Protein AF-A0AAV8YK54-F1 (afdb_monomer)

Sequence (76 aa):
MSHKIKLPGKLDFIDHVVGNQPDGQMESVAKWYENILQFHRFWSVDDSQVHTEYSALRSIVMSNWDENIKLMKFYV

Nearest PDB structures (foldseek):
  8im2-assembly1_A  TM=8.371E-01  e=2.196E-06  Homo sapiens
  1t47-assembly1_B  TM=8.863E-01  e=5.218E-03  Streptomyces avermitilis
  5gpn-assembly1_W  TM=6.311E-01  e=7.000E-01  Sus scrofa
  7z0s-assembly1_E  TM=6.942E-01  e=1.533E+00  Escherichia coli K-12
  7b93-assembly1_C  TM=5.484E-01  e=1.260E+00  Mus musculus

Radius of gyration: 15.43 Å; Cα contacts (8 Å, |Δi|>4): 117; chains: 1; bounding box: 38×28×44 Å

Mean predicted aligned error: 6.79 Å

Secondary structure (DSSP, 8-state):
------BTTTB----EEEEE--TT-HHHHHHHHHHHH--EEEEEE-TTTSB-SS-B-EEEEEE-TTS--EEEEEE-

InterPro domains:
  IPR004360 Glyoxalase/fosfomycin resistance/dioxygenase domain [PF00903] (14-74)
  IPR005956 4-hydroxyphenylpyruvate dioxygenase [PTHR11959] (5-71)
  IPR029068 Glyoxalase/Bleomycin resistance protein/Dihydroxybiphenyl dioxygenase [G3DSA: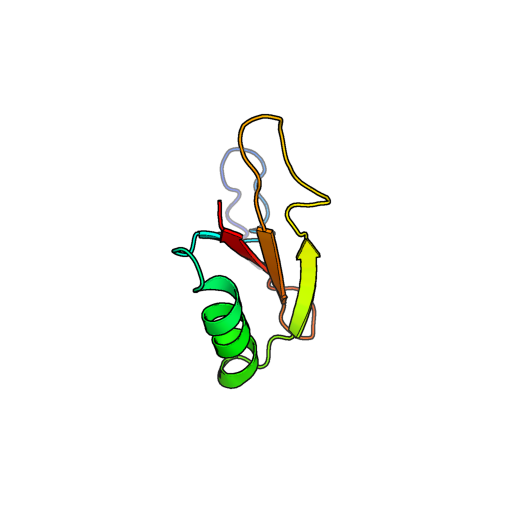3.10.180.10] (9-73)
  IPR029068 Glyoxalase/Bleomycin resistance protein/Dihydroxybiphenyl dioxygenase [SSF54593] (12-71)

Foldseek 3Di:
DDPQDQDPPRDRDDQAEEDEDEPPCQVVVLVCCCPPVVWDFPDWDFQVRADDPVDGKIKTWTADPVRRYIYMYIDD

Structure (mmCIF, N/CA/C/O backbone):
data_AF-A0AAV8YK54-F1
#
_entry.id   AF-A0AAV8YK54-F1
#
loop_
_atom_site.group_PDB
_atom_site.id
_atom_site.type_symbol
_atom_site.label_atom_id
_atom_site.label_alt_id
_atom_site.label_comp_id
_atom_site.label_asym_id
_atom_site.label_entity_id
_atom_site.label_seq_id
_atom_site.pdbx_PDB_ins_code
_atom_site.Cartn_x
_atom_site.Cartn_y
_atom_site.Cartn_z
_atom_site.occupancy
_atom_site.B_iso_or_equiv
_atom_site.auth_seq_id
_atom_site.auth_comp_id
_atom_site.auth_asym_id
_atom_site.auth_atom_id
_atom_site.pdbx_PDB_model_num
ATOM 1 N N . MET A 1 1 ? 24.278 7.644 -22.109 1.00 38.41 1 MET A N 1
ATOM 2 C CA . MET A 1 1 ? 24.543 8.818 -21.245 1.00 38.41 1 MET A CA 1
ATOM 3 C C . MET A 1 1 ? 23.214 9.316 -20.665 1.00 38.41 1 MET A C 1
ATOM 5 O O . MET A 1 1 ? 22.616 10.227 -21.222 1.00 38.41 1 MET A O 1
ATOM 9 N N . SER A 1 2 ? 22.684 8.686 -19.609 1.00 50.47 2 SER A N 1
ATOM 10 C CA . SER A 1 2 ? 21.438 9.144 -18.969 1.00 50.47 2 SER A CA 1
ATOM 11 C C . SER A 1 2 ? 21.740 10.333 -18.056 1.00 50.47 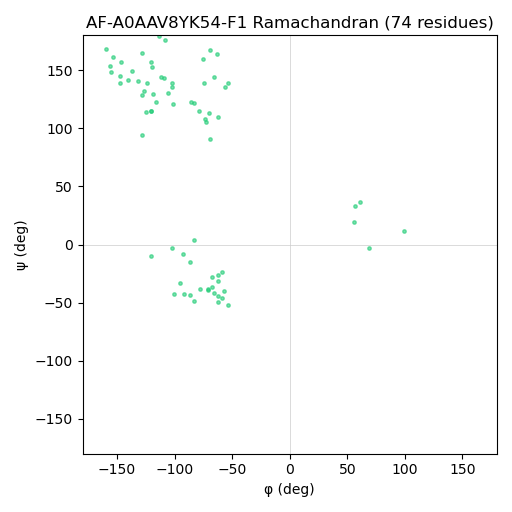2 SER A C 1
ATOM 13 O O . SER A 1 2 ? 22.460 10.179 -17.068 1.00 50.47 2 SER A O 1
ATOM 15 N N . HIS A 1 3 ? 21.205 11.509 -18.373 1.00 55.75 3 HIS A N 1
ATOM 16 C CA . HIS A 1 3 ? 21.265 12.671 -17.490 1.00 55.75 3 HIS A CA 1
ATOM 17 C C . HIS A 1 3 ? 20.372 12.414 -16.269 1.00 55.75 3 HIS A C 1
ATOM 19 O O . HIS A 1 3 ? 19.175 12.688 -16.298 1.00 55.75 3 HIS A O 1
ATOM 25 N N . LYS A 1 4 ? 20.937 11.844 -15.197 1.00 64.62 4 LYS A N 1
ATOM 26 C CA . LYS A 1 4 ? 20.249 11.767 -13.905 1.00 64.62 4 LYS A CA 1
ATOM 27 C C . LYS A 1 4 ? 20.236 13.167 -13.299 1.00 64.62 4 LYS A C 1
ATOM 29 O O . LYS A 1 4 ? 21.268 13.657 -12.842 1.00 64.62 4 LYS A O 1
ATOM 34 N N . ILE A 1 5 ? 19.077 13.816 -13.331 1.00 69.81 5 ILE A N 1
ATOM 35 C CA . ILE A 1 5 ? 18.833 15.058 -12.597 1.00 69.81 5 ILE A CA 1
ATOM 36 C C . ILE A 1 5 ? 18.989 14.723 -11.111 1.00 69.81 5 ILE A C 1
ATOM 38 O O . ILE A 1 5 ? 18.184 13.980 -10.556 1.00 69.81 5 ILE A O 1
ATOM 42 N N . LYS A 1 6 ? 20.055 15.221 -10.476 1.00 64.69 6 LYS A N 1
ATOM 43 C CA . LYS A 1 6 ? 20.233 15.086 -9.028 1.00 64.69 6 LYS A CA 1
ATOM 44 C C . LYS A 1 6 ? 19.270 16.038 -8.339 1.00 64.69 6 LYS A C 1
ATOM 46 O O . LYS A 1 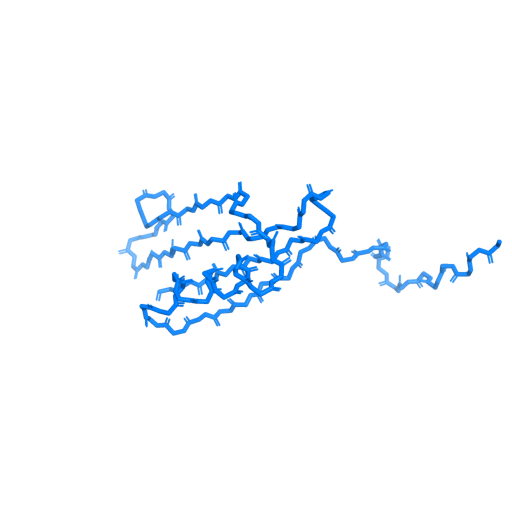6 ? 19.468 17.252 -8.374 1.00 64.69 6 LYS A O 1
ATOM 51 N N . LEU A 1 7 ? 18.234 15.480 -7.727 1.00 73.94 7 LEU A N 1
ATOM 52 C CA . LEU A 1 7 ? 17.334 16.244 -6.880 1.00 73.94 7 LEU A CA 1
ATOM 53 C C . LEU A 1 7 ? 18.096 16.733 -5.632 1.00 73.94 7 LEU A C 1
ATOM 55 O O . LEU A 1 7 ? 18.976 16.023 -5.122 1.00 73.94 7 LEU A O 1
ATOM 59 N N . PRO A 1 8 ? 17.796 17.942 -5.129 1.00 81.50 8 PRO A N 1
ATOM 60 C CA . PRO A 1 8 ? 18.358 18.410 -3.870 1.00 81.50 8 PRO A CA 1
ATOM 61 C C . PRO A 1 8 ? 18.033 17.411 -2.747 1.00 81.50 8 PRO A C 1
ATOM 63 O O . PRO A 1 8 ? 16.918 16.906 -2.663 1.00 81.50 8 PRO A O 1
ATOM 66 N N . GLY A 1 9 ? 19.027 17.095 -1.909 1.00 82.06 9 GLY A N 1
ATOM 67 C CA . GLY A 1 9 ? 18.869 16.150 -0.794 1.00 82.06 9 GLY A CA 1
ATOM 68 C C . GLY A 1 9 ? 19.371 14.718 -1.027 1.00 82.06 9 GLY A C 1
ATOM 69 O O . GLY A 1 9 ? 19.117 13.871 -0.181 1.00 82.06 9 GLY A O 1
ATOM 70 N N . LYS A 1 10 ? 20.121 14.440 -2.109 1.00 85.19 10 LYS A N 1
ATOM 71 C CA . LYS A 1 10 ? 20.646 13.088 -2.433 1.00 85.19 10 LYS A CA 1
ATOM 72 C C . LYS A 1 10 ? 19.535 12.044 -2.638 1.00 85.19 10 LYS A C 1
ATOM 74 O O . LYS A 1 10 ? 19.676 10.891 -2.248 1.00 85.19 10 LYS A O 1
ATOM 79 N N . LEU A 1 11 ? 18.427 12.465 -3.240 1.00 86.31 11 LEU A N 1
ATOM 80 C CA . LEU A 1 11 ? 17.350 11.562 -3.635 1.00 86.31 11 LEU A CA 1
ATOM 81 C C . LEU A 1 11 ? 17.698 10.941 -4.992 1.00 86.31 11 LEU A C 1
ATOM 83 O O . LEU A 1 11 ? 17.896 11.671 -5.966 1.00 86.31 11 LEU A O 1
ATOM 87 N N . ASP A 1 12 ? 17.766 9.611 -5.043 1.00 85.06 12 ASP A N 1
ATOM 88 C CA . ASP A 1 12 ? 18.158 8.874 -6.250 1.00 85.06 12 ASP A CA 1
ATOM 89 C C . ASP A 1 12 ? 16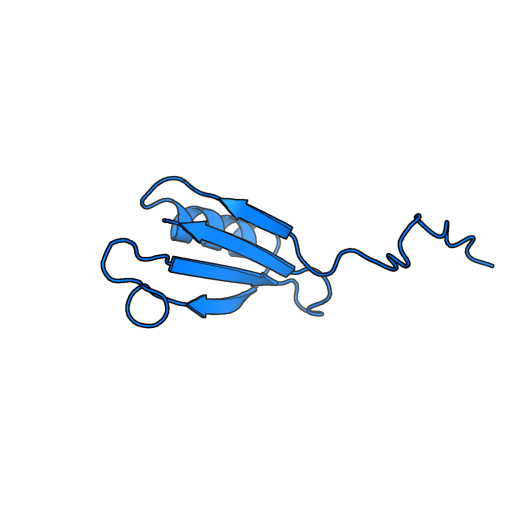.960 8.293 -7.015 1.00 85.06 12 ASP A C 1
ATOM 91 O O . ASP A 1 12 ? 16.930 8.354 -8.246 1.00 85.06 12 ASP A O 1
ATOM 95 N N . PHE A 1 13 ? 15.981 7.720 -6.308 1.00 87.12 13 PHE A N 1
ATOM 96 C CA . PHE A 1 13 ? 14.772 7.123 -6.881 1.00 87.12 13 PHE A CA 1
ATOM 97 C C . PHE A 1 13 ? 13.652 7.006 -5.833 1.00 87.12 13 PHE A C 1
ATOM 99 O O . PHE A 1 13 ? 13.882 7.193 -4.639 1.00 87.12 13 PHE A O 1
ATOM 106 N N . ILE A 1 14 ? 12.434 6.713 -6.297 1.00 89.88 14 ILE A N 1
ATOM 107 C CA . ILE A 1 14 ? 11.273 6.425 -5.444 1.00 89.88 14 ILE A CA 1
ATOM 108 C C . ILE A 1 14 ? 11.300 4.937 -5.092 1.00 89.88 14 ILE A C 1
ATOM 110 O O . ILE A 1 14 ? 11.287 4.108 -5.997 1.00 89.88 14 ILE A O 1
ATOM 114 N N . ASP A 1 15 ? 11.324 4.611 -3.801 1.00 90.56 15 ASP A N 1
ATOM 115 C CA . ASP A 1 15 ? 11.354 3.223 -3.322 1.00 90.56 15 ASP A CA 1
ATOM 116 C C . ASP A 1 15 ? 9.952 2.587 -3.259 1.00 90.56 15 ASP A C 1
ATOM 118 O O . ASP A 1 15 ? 9.722 1.501 -3.789 1.00 90.56 15 ASP A O 1
ATOM 122 N N . HIS A 1 16 ? 8.989 3.292 -2.663 1.00 92.50 16 HIS A N 1
ATOM 123 C CA . HIS A 1 16 ? 7.595 2.865 -2.582 1.00 92.50 16 HIS A CA 1
ATOM 124 C C . HIS A 1 16 ? 6.658 4.069 -2.456 1.00 92.50 16 HIS A C 1
ATOM 126 O O . HIS A 1 16 ? 7.069 5.168 -2.077 1.00 92.50 16 HIS A O 1
ATOM 132 N N . VAL A 1 17 ? 5.379 3.855 -2.761 1.00 92.62 17 VAL A N 1
ATOM 133 C CA . VAL A 1 17 ? 4.318 4.852 -2.562 1.00 92.62 17 VAL A CA 1
ATOM 134 C C . VAL A 1 17 ? 3.225 4.256 -1.690 1.00 92.62 17 VAL A C 1
ATOM 136 O O . VAL A 1 17 ? 2.848 3.095 -1.851 1.00 92.62 17 VAL A O 1
ATOM 139 N N . VAL A 1 18 ? 2.718 5.072 -0.770 1.00 91.81 18 VAL A N 1
ATOM 140 C CA . VAL A 1 18 ? 1.674 4.701 0.182 1.00 91.81 18 VAL A CA 1
ATOM 141 C C . VAL A 1 18 ? 0.345 5.340 -0.222 1.00 91.81 18 VAL A C 1
ATOM 143 O O . VAL A 1 18 ? 0.283 6.548 -0.444 1.00 91.81 18 VAL A O 1
ATOM 146 N N . GLY A 1 19 ? -0.725 4.546 -0.285 1.00 89.69 19 GLY A N 1
ATOM 147 C CA . GLY A 1 19 ? -2.089 5.014 -0.541 1.00 89.69 19 GLY A CA 1
ATOM 148 C C . GLY A 1 19 ? -3.068 4.584 0.550 1.00 89.69 19 GLY A C 1
ATOM 149 O O . GLY A 1 19 ? -3.374 3.397 0.676 1.00 89.69 19 GLY A O 1
ATOM 150 N N . ASN A 1 20 ? -3.609 5.547 1.296 1.00 90.19 20 ASN A N 1
ATOM 151 C CA . ASN A 1 20 ? -4.595 5.290 2.350 1.00 90.19 20 ASN A CA 1
ATOM 152 C C . ASN A 1 20 ? -5.965 4.957 1.752 1.00 90.19 20 ASN A C 1
ATOM 154 O O . ASN A 1 20 ? -6.385 5.590 0.782 1.00 90.19 20 ASN A O 1
ATOM 158 N N . GLN A 1 21 ? -6.654 3.981 2.338 1.00 86.25 21 GLN A N 1
ATOM 159 C CA . GLN A 1 21 ? -7.982 3.549 1.908 1.00 86.25 21 GLN A CA 1
ATOM 160 C C . GLN A 1 21 ? -9.015 3.737 3.028 1.00 86.25 21 GLN A C 1
ATOM 162 O O . GLN A 1 21 ? -8.651 3.679 4.203 1.00 86.25 21 GLN A O 1
ATOM 167 N N . PRO A 1 22 ? -10.300 3.936 2.686 1.00 86.56 22 PRO A N 1
ATOM 168 C CA . PRO A 1 22 ? -11.385 3.868 3.659 1.00 86.56 22 PRO A CA 1
ATOM 169 C C . PRO A 1 22 ? -11.527 2.468 4.273 1.00 86.56 22 PRO A C 1
ATOM 171 O O . PRO A 1 22 ? -11.050 1.476 3.708 1.00 86.56 22 PRO A O 1
ATOM 174 N N . ASP A 1 23 ? -12.246 2.389 5.394 1.00 82.69 23 ASP A N 1
ATOM 175 C CA . ASP A 1 23 ? -12.517 1.127 6.087 1.00 82.69 23 ASP A CA 1
ATOM 176 C C . ASP A 1 23 ? -13.141 0.069 5.157 1.00 82.69 23 ASP A C 1
ATOM 178 O O . ASP A 1 23 ? -13.955 0.366 4.277 1.00 82.69 23 ASP A O 1
ATOM 182 N N . GLY A 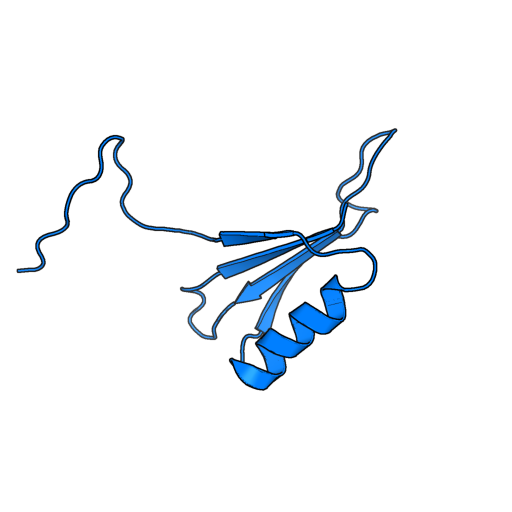1 24 ? -12.691 -1.176 5.311 1.00 84.12 24 GLY A N 1
ATOM 183 C CA . GLY A 1 24 ? -13.114 -2.324 4.510 1.00 84.12 24 GLY A CA 1
ATOM 184 C C . GLY A 1 24 ? -12.672 -2.324 3.038 1.00 84.12 24 GLY A C 1
ATOM 185 O O . GLY A 1 24 ? -12.925 -3.305 2.338 1.00 84.12 24 GLY A O 1
ATOM 186 N N . GLN A 1 25 ? -11.996 -1.283 2.533 1.00 87.06 25 GLN A N 1
ATOM 187 C CA . GLN A 1 25 ? -11.619 -1.196 1.110 1.00 87.06 25 GLN A CA 1
ATOM 188 C C . GLN A 1 25 ? -10.221 -1.738 0.790 1.00 87.06 25 GLN A C 1
ATOM 190 O O . GLN A 1 25 ? -9.858 -1.879 -0.377 1.00 87.06 25 GLN A O 1
ATOM 195 N N . MET A 1 26 ? -9.417 -2.080 1.797 1.00 86.31 26 MET A N 1
ATOM 196 C CA . MET A 1 26 ? -8.035 -2.513 1.575 1.00 86.31 26 MET A CA 1
ATOM 197 C C . MET A 1 26 ? -7.946 -3.761 0.677 1.00 86.31 26 MET A C 1
ATOM 199 O O . MET A 1 26 ? -7.171 -3.775 -0.279 1.00 86.31 26 MET A O 1
ATOM 203 N N . GLU A 1 27 ? -8.768 -4.780 0.937 1.00 89.75 27 GLU A N 1
ATOM 204 C CA . GLU A 1 27 ? -8.769 -6.040 0.179 1.00 89.75 27 GLU A CA 1
ATOM 205 C C . GLU A 1 27 ? -9.327 -5.875 -1.241 1.00 89.75 27 GLU A C 1
ATOM 207 O O . GLU A 1 27 ? -8.782 -6.435 -2.194 1.00 89.75 27 GLU A O 1
ATOM 212 N N . SER A 1 28 ? -10.376 -5.064 -1.426 1.00 91.06 28 SER A N 1
ATOM 213 C CA . SER A 1 28 ? -10.940 -4.814 -2.760 1.00 91.06 28 SER A CA 1
ATOM 214 C C . SER A 1 28 ? -9.942 -4.076 -3.650 1.00 91.06 28 SER A C 1
ATOM 216 O O . SER A 1 28 ? -9.739 -4.448 -4.809 1.00 91.06 28 SER A O 1
ATOM 218 N N . VAL A 1 29 ? -9.242 -3.087 -3.090 1.00 89.69 29 VAL A N 1
ATOM 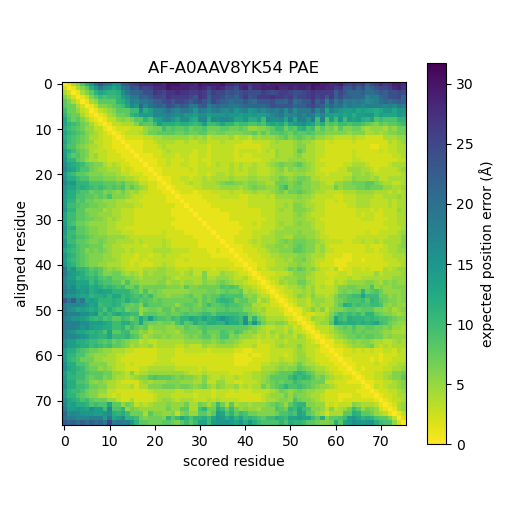219 C CA . VAL A 1 29 ? -8.188 -2.367 -3.795 1.00 89.69 29 VAL A CA 1
ATOM 220 C C . VAL A 1 29 ? -6.967 -3.269 -3.978 1.00 89.69 29 VAL A C 1
ATOM 222 O O . VAL A 1 29 ? -6.346 -3.206 -5.029 1.00 89.69 29 VAL A O 1
ATOM 225 N N . ALA A 1 30 ? -6.568 -4.121 -3.027 1.00 90.00 30 ALA A N 1
ATOM 226 C CA . ALA A 1 30 ? -5.508 -5.126 -3.233 1.00 90.00 30 ALA A CA 1
ATOM 227 C C . ALA A 1 30 ? -5.801 -6.000 -4.456 1.00 90.00 30 ALA A C 1
ATOM 229 O O . ALA A 1 30 ? -5.010 -6.024 -5.401 1.00 90.00 30 ALA A O 1
ATOM 230 N N . LYS A 1 31 ? -7.004 -6.567 -4.499 1.00 93.06 31 LYS A N 1
ATOM 231 C CA . LYS A 1 31 ? -7.483 -7.422 -5.583 1.00 93.06 31 LYS A CA 1
ATOM 232 C C . LYS A 1 31 ? -7.559 -6.717 -6.936 1.00 93.06 31 LYS A C 1
ATOM 234 O O . LYS A 1 31 ? -7.341 -7.346 -7.966 1.00 93.06 31 LYS A O 1
ATOM 239 N N . TRP A 1 32 ? -7.827 -5.411 -6.966 1.00 93.44 32 TRP A N 1
ATOM 240 C CA . TRP A 1 32 ? -7.761 -4.640 -8.210 1.00 93.44 32 TRP A CA 1
ATOM 241 C C . TRP A 1 32 ? -6.342 -4.624 -8.800 1.00 93.44 32 TRP A C 1
ATOM 243 O O . TRP A 1 32 ? -6.178 -4.862 -9.994 1.00 93.44 32 TRP A O 1
ATOM 253 N N . TYR A 1 33 ? -5.311 -4.416 -7.970 1.00 92.31 33 TYR A N 1
ATOM 254 C CA . TYR A 1 33 ? -3.915 -4.440 -8.433 1.00 92.31 33 TYR A CA 1
ATOM 255 C C . TYR A 1 33 ? -3.488 -5.848 -8.868 1.00 92.31 33 TYR A C 1
ATOM 257 O O . TYR A 1 33 ? -2.779 -5.980 -9.864 1.00 92.31 33 TYR A O 1
ATOM 265 N N . GLU A 1 34 ? -3.957 -6.890 -8.176 1.00 92.00 34 GLU A N 1
ATOM 266 C CA . GLU A 1 34 ? -3.731 -8.284 -8.585 1.00 92.00 34 GLU A CA 1
ATOM 267 C C . GLU A 1 34 ? -4.362 -8.580 -9.948 1.00 92.00 34 GLU A C 1
ATOM 269 O O . GLU A 1 34 ? -3.701 -9.086 -10.846 1.00 92.00 34 GLU A O 1
ATOM 274 N N . ASN A 1 35 ? -5.629 -8.217 -10.144 1.00 94.44 35 ASN A N 1
ATOM 275 C CA . ASN A 1 35 ? -6.364 -8.610 -11.345 1.00 94.44 35 ASN A CA 1
ATOM 276 C C . ASN A 1 35 ? -6.009 -7.779 -12.582 1.00 94.44 35 ASN A C 1
ATOM 278 O O . ASN A 1 35 ? -5.986 -8.313 -13.688 1.00 94.44 35 ASN A O 1
ATOM 282 N N . ILE A 1 36 ? -5.790 -6.472 -12.418 1.00 95.00 36 ILE A N 1
ATOM 283 C CA . ILE A 1 36 ? -5.608 -5.552 -13.550 1.00 95.00 36 ILE A CA 1
ATOM 284 C C . ILE A 1 36 ? -4.137 -5.408 -13.917 1.00 95.00 36 ILE A C 1
ATOM 286 O O . ILE A 1 36 ? -3.796 -5.401 -15.096 1.00 95.00 36 ILE A O 1
ATOM 290 N N . LEU A 1 37 ? -3.268 -5.290 -12.911 1.00 92.19 37 LEU A N 1
ATOM 291 C CA . LEU A 1 37 ? -1.841 -5.049 -13.117 1.00 92.19 37 LEU A CA 1
ATOM 292 C C . LEU A 1 37 ? -0.997 -6.313 -12.935 1.00 92.19 37 LEU A C 1
ATOM 294 O O . LEU A 1 37 ? 0.207 -6.254 -13.161 1.00 92.19 37 LEU A O 1
ATOM 298 N N . GLN A 1 38 ? -1.613 -7.441 -12.553 1.00 92.88 38 GLN A N 1
ATOM 299 C CA . GLN A 1 38 ? -0.920 -8.707 -12.275 1.00 92.88 38 GLN A CA 1
ATOM 300 C C . GLN A 1 38 ? 0.160 -8.559 -11.200 1.00 92.88 38 GLN A C 1
ATOM 302 O O . GLN A 1 38 ? 1.204 -9.210 -11.232 1.00 92.88 38 GLN A O 1
ATOM 307 N N . PHE A 1 39 ? -0.086 -7.670 -10.239 1.00 94.19 39 PHE A N 1
ATOM 308 C CA . PHE A 1 39 ? 0.768 -7.546 -9.067 1.00 94.19 39 PHE A CA 1
ATOM 309 C C . PHE A 1 39 ? 0.489 -8.710 -8.119 1.00 94.19 39 PHE A C 1
ATOM 311 O O . PHE A 1 39 ? -0.573 -9.325 -8.157 1.00 94.19 39 PHE A O 1
ATOM 318 N N . HIS A 1 40 ? 1.431 -8.996 -7.235 1.00 91.25 40 HIS A N 1
ATOM 319 C CA . HIS A 1 40 ? 1.262 -9.990 -6.188 1.00 91.25 40 HIS A CA 1
ATOM 320 C C . HIS A 1 40 ? 1.428 -9.340 -4.816 1.00 91.25 40 HIS A C 1
ATOM 322 O O . HIS A 1 40 ? 2.032 -8.271 -4.670 1.00 91.25 40 HIS A O 1
ATOM 328 N N . ARG A 1 41 ? 0.848 -9.975 -3.799 1.00 91.00 41 ARG A N 1
ATOM 329 C CA . ARG A 1 41 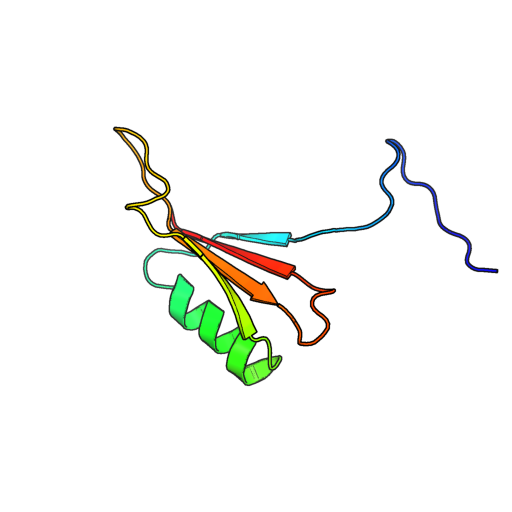? 1.004 -9.552 -2.409 1.00 91.00 41 ARG A CA 1
ATOM 330 C C . ARG A 1 41 ? 2.434 -9.852 -1.967 1.00 91.00 41 ARG A C 1
ATOM 332 O O . ARG A 1 41 ? 2.815 -11.013 -1.873 1.00 91.00 41 ARG A O 1
ATOM 339 N N . PHE A 1 42 ? 3.207 -8.804 -1.714 1.00 88.94 42 PHE A N 1
ATOM 340 C CA . PHE A 1 42 ? 4.603 -8.902 -1.287 1.00 88.94 42 PHE A CA 1
ATOM 341 C C . PHE A 1 42 ? 4.705 -9.052 0.232 1.00 88.94 42 PHE A C 1
ATOM 343 O O . PHE A 1 42 ? 5.464 -9.869 0.744 1.00 88.94 42 PHE A O 1
ATOM 350 N N . TRP A 1 43 ? 3.911 -8.271 0.967 1.00 88.81 43 TRP A N 1
ATOM 351 C CA . TRP A 1 43 ? 3.915 -8.286 2.425 1.00 88.81 43 TRP A CA 1
ATOM 352 C C . TRP A 1 43 ? 2.584 -7.793 2.989 1.00 88.81 43 TRP A C 1
ATOM 354 O O . TRP A 1 43 ? 1.876 -7.020 2.341 1.00 88.81 43 TRP A O 1
ATOM 364 N N . SER A 1 44 ? 2.237 -8.227 4.197 1.00 84.94 44 SER A N 1
ATOM 365 C CA . SER A 1 44 ? 1.039 -7.771 4.899 1.00 84.94 44 SER A CA 1
ATOM 366 C C . SER A 1 44 ? 1.260 -7.748 6.401 1.00 84.94 44 SER A C 1
ATOM 368 O O . SER A 1 44 ? 1.916 -8.639 6.935 1.00 84.94 44 SER A O 1
ATOM 370 N N . VAL A 1 45 ? 0.655 -6.765 7.056 1.00 83.88 45 VAL A N 1
ATOM 371 C CA . VAL A 1 45 ? 0.652 -6.594 8.508 1.00 83.88 45 VAL A CA 1
ATOM 372 C C . VAL A 1 45 ? -0.757 -6.329 8.984 1.00 83.88 45 VAL A C 1
ATOM 374 O O . VAL A 1 45 ? -1.518 -5.603 8.339 1.00 83.88 45 VAL A O 1
ATOM 377 N N . ASP A 1 46 ? -1.091 -6.923 10.121 1.00 81.56 46 ASP A N 1
ATOM 378 C CA . ASP A 1 46 ? -2.357 -6.714 10.799 1.00 81.56 46 ASP A CA 1
ATOM 379 C C . ASP A 1 46 ? -2.202 -5.894 12.089 1.00 81.56 46 ASP A C 1
ATOM 381 O O . ASP A 1 46 ? -1.109 -5.530 12.530 1.00 81.56 46 ASP A O 1
ATOM 385 N N . ASP A 1 47 ? -3.352 -5.607 12.683 1.00 80.06 47 ASP A N 1
ATOM 386 C CA . ASP A 1 47 ? -3.508 -4.880 13.934 1.00 80.06 47 ASP A CA 1
ATOM 387 C C . ASP A 1 47 ? -2.872 -5.597 15.127 1.00 80.06 47 ASP A C 1
ATOM 389 O O . ASP A 1 47 ? -2.433 -4.936 16.062 1.00 80.06 47 ASP A O 1
ATOM 393 N N . SER A 1 48 ? -2.741 -6.925 15.102 1.00 78.19 48 SER A N 1
ATOM 394 C CA . SER A 1 48 ? -2.052 -7.660 16.168 1.00 78.19 48 SER A CA 1
ATOM 395 C C . SER A 1 48 ? -0.551 -7.363 16.204 1.00 78.19 48 SER A C 1
ATOM 397 O O . SER A 1 48 ? 0.066 -7.406 17.268 1.00 78.19 48 SER A O 1
ATOM 399 N N . GLN A 1 49 ? 0.029 -7.015 15.053 1.00 74.50 49 GLN A N 1
ATOM 400 C CA . GLN A 1 49 ? 1.452 -6.728 14.907 1.00 74.50 49 GLN A CA 1
ATOM 401 C C . GLN A 1 49 ? 1.777 -5.235 15.011 1.00 74.50 49 GLN A C 1
ATOM 403 O O . GLN A 1 49 ? 2.846 -4.886 15.510 1.00 74.50 49 GLN A O 1
ATOM 408 N N . VAL A 1 50 ? 0.882 -4.353 14.551 1.00 77.62 50 VAL A N 1
ATOM 409 C CA . VAL A 1 50 ? 1.072 -2.895 14.607 1.00 77.62 50 VAL A CA 1
ATOM 410 C C . VAL A 1 50 ? -0.139 -2.227 15.247 1.00 77.62 50 VAL A C 1
ATOM 412 O O . VAL A 1 50 ? -1.121 -1.874 14.593 1.00 77.62 50 VAL A O 1
ATOM 415 N N . HIS A 1 51 ? -0.027 -2.013 16.555 1.00 80.50 51 HIS A N 1
ATOM 416 C CA . HIS A 1 51 ? -0.977 -1.244 17.344 1.00 80.50 51 HIS A CA 1
ATOM 417 C C . HIS A 1 51 ? -0.276 -0.488 18.473 1.00 80.50 51 HIS A C 1
ATOM 419 O O . HIS A 1 51 ? 0.812 -0.837 18.930 1.00 80.50 51 HIS A O 1
ATOM 425 N N . THR A 1 52 ? -0.933 0.571 18.917 1.00 84.56 52 THR A N 1
ATOM 426 C CA . THR A 1 52 ? -0.693 1.253 20.182 1.00 84.56 52 THR A CA 1
ATOM 427 C C . THR A 1 52 ? -1.915 1.050 21.076 1.00 84.56 52 THR A C 1
ATOM 429 O O . THR A 1 52 ? -2.901 0.441 20.667 1.00 84.56 52 THR A O 1
ATOM 432 N N . GLU A 1 53 ? -1.885 1.589 22.291 1.00 75.56 53 GLU A N 1
ATOM 433 C CA . GLU A 1 53 ? -3.025 1.531 23.214 1.00 75.56 53 GLU A CA 1
ATOM 434 C C . GLU A 1 53 ? -4.308 2.176 22.642 1.00 75.56 53 GLU A C 1
ATOM 436 O O . GLU A 1 53 ? -5.410 1.815 23.045 1.00 75.56 53 GLU A O 1
ATOM 441 N N . TYR A 1 54 ? -4.183 3.094 21.674 1.00 75.81 54 TYR A N 1
ATOM 442 C CA . TYR A 1 54 ?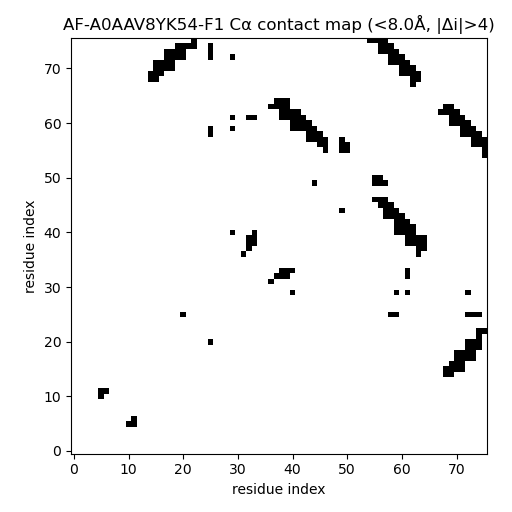 -5.298 3.921 21.190 1.00 75.81 54 TYR A CA 1
ATOM 443 C C . TYR A 1 54 ? -5.604 3.774 19.697 1.00 75.81 54 TYR A C 1
ATOM 445 O O . TYR A 1 54 ? -6.606 4.310 19.225 1.00 75.81 54 TYR A O 1
ATOM 453 N N . SER A 1 55 ? -4.747 3.099 18.934 1.00 79.81 55 SER A N 1
ATOM 454 C CA . SER A 1 55 ? -4.912 2.956 17.487 1.00 79.81 55 SER A CA 1
ATOM 455 C C . SER A 1 55 ? -4.214 1.709 16.972 1.00 79.81 55 SER A C 1
ATOM 457 O O . SER A 1 55 ? -3.171 1.312 17.489 1.00 79.81 55 SER A O 1
ATOM 459 N N . ALA A 1 56 ? -4.767 1.113 15.925 1.00 80.88 56 ALA A N 1
ATOM 460 C CA . ALA A 1 56 ? -4.148 0.019 15.196 1.00 80.88 56 ALA A CA 1
ATOM 461 C C . ALA A 1 56 ? -4.139 0.350 13.707 1.00 80.88 56 ALA A C 1
ATOM 463 O O . ALA A 1 56 ? -4.804 1.287 13.275 1.00 80.88 56 ALA A O 1
ATOM 464 N N . LEU A 1 57 ? -3.342 -0.378 12.933 1.00 80.81 57 LEU A N 1
ATOM 465 C CA . LEU A 1 57 ? -3.294 -0.185 11.495 1.00 80.81 57 LEU A CA 1
ATOM 466 C C . LEU A 1 57 ? -3.020 -1.509 10.792 1.00 80.81 57 LEU A C 1
ATOM 468 O O . LEU A 1 57 ? -2.191 -2.309 11.220 1.00 80.81 57 LEU A O 1
ATOM 472 N N . ARG A 1 58 ? -3.718 -1.720 9.677 1.00 81.12 58 ARG A N 1
ATOM 473 C CA . ARG A 1 58 ? -3.503 -2.856 8.779 1.00 81.12 58 ARG A CA 1
ATOM 474 C C . ARG A 1 58 ? -2.879 -2.353 7.487 1.00 81.12 58 ARG A C 1
ATOM 476 O O . ARG A 1 58 ? -3.205 -1.266 7.003 1.00 81.12 58 ARG A O 1
ATOM 483 N N . SER A 1 59 ? -1.971 -3.145 6.929 1.00 86.50 59 SER A N 1
ATOM 484 C CA . SER A 1 59 ? -1.267 -2.791 5.703 1.00 86.50 59 SER A CA 1
ATOM 485 C C . SER A 1 59 ? -1.091 -3.977 4.773 1.00 86.50 59 SER A C 1
ATOM 487 O O . SER A 1 59 ? -0.799 -5.090 5.211 1.00 86.50 59 SER A O 1
ATOM 489 N N . ILE A 1 60 ? -1.223 -3.721 3.472 1.00 88.00 60 ILE A N 1
ATOM 490 C CA . ILE A 1 60 ? -0.874 -4.667 2.411 1.00 88.00 60 ILE A CA 1
ATOM 491 C C . ILE A 1 60 ? 0.043 -3.970 1.412 1.00 88.00 60 ILE A C 1
ATOM 493 O O . ILE A 1 60 ? -0.282 -2.905 0.882 1.00 88.00 60 ILE A O 1
ATOM 497 N N . VAL A 1 61 ? 1.170 -4.609 1.112 1.00 91.31 61 VAL A N 1
ATOM 498 C CA . VAL A 1 61 ? 2.114 -4.196 0.075 1.00 91.31 61 VAL A CA 1
ATOM 499 C C . VAL A 1 61 ? 1.903 -5.064 -1.158 1.00 91.31 61 VAL A C 1
ATOM 501 O O . VAL A 1 61 ? 2.036 -6.287 -1.109 1.00 91.31 61 VAL A O 1
ATOM 504 N N . MET A 1 62 ? 1.588 -4.410 -2.272 1.00 93.44 62 MET A N 1
ATOM 505 C CA . MET A 1 62 ? 1.469 -5.008 -3.597 1.00 93.44 62 MET A CA 1
ATOM 506 C C . MET A 1 62 ? 2.715 -4.690 -4.412 1.00 93.44 62 MET A C 1
ATOM 508 O O . MET A 1 62 ? 3.186 -3.550 -4.397 1.00 93.44 62 MET A O 1
ATOM 512 N N . SER A 1 63 ? 3.208 -5.668 -5.161 1.00 94.50 63 SER A N 1
ATOM 513 C CA . SER A 1 63 ? 4.415 -5.518 -5.962 1.00 94.50 63 SER A CA 1
ATOM 514 C C . SER A 1 63 ? 4.267 -6.122 -7.354 1.00 94.50 63 SER A C 1
ATOM 516 O O . SER A 1 63 ? 3.537 -7.096 -7.542 1.00 94.50 63 SER A O 1
ATOM 518 N N . ASN A 1 64 ? 4.960 -5.553 -8.341 1.00 91.56 64 ASN A N 1
ATOM 519 C CA . ASN A 1 64 ? 5.115 -6.210 -9.638 1.00 91.56 64 ASN A CA 1
ATOM 520 C C . ASN A 1 64 ? 6.014 -7.451 -9.504 1.00 91.56 64 ASN A C 1
ATOM 522 O O . ASN A 1 64 ? 6.705 -7.617 -8.500 1.00 91.56 64 ASN A O 1
ATOM 526 N N . TRP A 1 65 ? 6.042 -8.297 -10.535 1.00 89.56 65 TRP A N 1
ATOM 527 C CA . TRP A 1 65 ? 6.812 -9.546 -10.523 1.00 89.56 65 TRP A CA 1
ATOM 528 C C . TRP A 1 65 ? 8.313 -9.360 -10.250 1.00 89.56 65 TRP A C 1
ATOM 530 O O . TRP A 1 65 ? 8.884 -10.110 -9.470 1.00 89.56 65 TRP A O 1
ATOM 540 N N . ASP A 1 66 ? 8.931 -8.325 -10.825 1.00 90.50 66 ASP A N 1
ATOM 541 C CA . ASP A 1 66 ? 10.362 -8.034 -10.62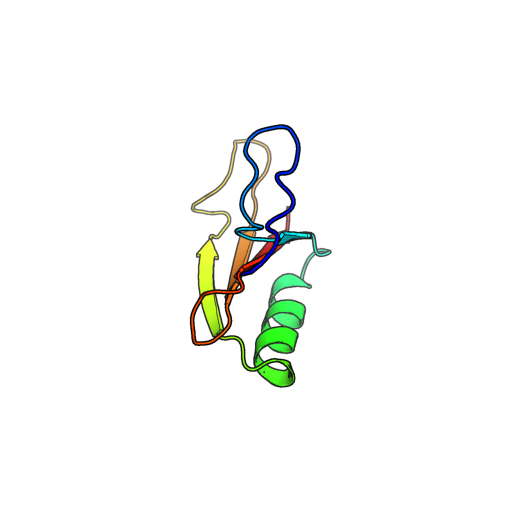8 1.00 90.50 66 ASP A CA 1
ATOM 542 C C . ASP A 1 66 ? 10.656 -7.246 -9.338 1.00 90.50 66 ASP A C 1
ATOM 544 O O . ASP A 1 66 ? 11.776 -6.789 -9.132 1.00 90.50 66 ASP A O 1
ATOM 548 N N . GLU A 1 67 ? 9.636 -6.994 -8.518 1.00 90.75 67 GLU A N 1
ATOM 549 C CA . GLU A 1 67 ? 9.709 -6.287 -7.235 1.00 90.75 67 GLU A CA 1
ATOM 550 C C . GLU A 1 67 ? 10.311 -4.871 -7.248 1.00 90.75 67 GLU A C 1
ATOM 552 O O . GLU A 1 67 ? 10.673 -4.306 -6.212 1.00 90.75 67 GLU A O 1
ATOM 557 N N . ASN A 1 68 ? 10.356 -4.243 -8.420 1.00 90.25 68 ASN A N 1
ATOM 558 C CA . ASN A 1 68 ? 10.876 -2.890 -8.615 1.00 90.25 68 ASN A CA 1
ATOM 559 C C . ASN A 1 68 ? 9.822 -1.793 -8.391 1.00 90.25 68 ASN A C 1
ATOM 561 O O . ASN A 1 68 ? 10.177 -0.626 -8.249 1.00 90.25 68 ASN A O 1
ATOM 565 N N . ILE A 1 69 ? 8.533 -2.144 -8.360 1.00 90.75 69 ILE A N 1
ATOM 566 C CA . ILE A 1 69 ? 7.424 -1.233 -8.060 1.00 90.75 69 ILE A CA 1
ATOM 567 C C . ILE A 1 69 ? 6.699 -1.759 -6.830 1.00 90.75 69 ILE A C 1
ATOM 569 O O . ILE A 1 69 ? 6.059 -2.805 -6.900 1.00 90.75 69 ILE A O 1
ATOM 573 N N . LYS A 1 70 ? 6.751 -1.000 -5.732 1.00 90.56 70 LYS A N 1
ATOM 574 C CA . LYS A 1 70 ? 6.093 -1.343 -4.467 1.00 90.56 70 LYS A CA 1
ATOM 575 C C . LYS A 1 70 ? 5.022 -0.315 -4.123 1.00 90.56 70 LYS A C 1
ATOM 577 O O . LYS A 1 70 ? 5.294 0.882 -4.007 1.00 90.56 70 LYS A O 1
ATOM 582 N N . LEU A 1 71 ? 3.793 -0.792 -3.957 1.00 88.38 71 LEU A N 1
ATOM 583 C CA . LEU A 1 71 ? 2.634 0.021 -3.603 1.00 88.38 71 LEU A CA 1
ATOM 584 C C . LEU A 1 71 ? 2.040 -0.483 -2.298 1.00 88.38 71 LEU A C 1
ATOM 586 O O . LEU A 1 71 ? 1.518 -1.594 -2.219 1.00 88.38 71 LEU A O 1
ATOM 590 N N . MET A 1 72 ? 2.113 0.357 -1.277 1.00 84.06 72 MET A N 1
ATOM 591 C CA . MET A 1 72 ? 1.679 0.044 0.074 1.00 84.06 72 MET A CA 1
ATOM 592 C C . MET A 1 72 ? 0.329 0.690 0.356 1.00 84.06 72 MET A C 1
ATOM 594 O O . MET A 1 72 ? 0.091 1.844 0.005 1.00 84.06 72 MET A O 1
ATOM 598 N N . LYS A 1 73 ? -0.578 -0.059 0.974 1.00 77.25 73 LYS A N 1
ATOM 599 C CA . LYS A 1 73 ? -1.930 0.402 1.290 1.00 77.25 73 LYS A CA 1
ATOM 600 C C . LYS A 1 73 ? -2.135 0.379 2.782 1.00 77.25 73 LYS A C 1
ATOM 602 O O . LYS A 1 73 ? -1.891 -0.653 3.391 1.00 77.25 73 LYS A O 1
ATOM 607 N N . PHE A 1 74 ? -2.619 1.487 3.325 1.00 75.81 74 PHE A N 1
ATOM 608 C CA . PHE A 1 74 ? -2.919 1.614 4.744 1.00 75.81 74 PHE A CA 1
ATOM 609 C C . PHE A 1 74 ? -4.413 1.723 5.007 1.00 75.81 74 PHE A C 1
ATOM 611 O O . PHE A 1 74 ? -5.140 2.397 4.272 1.00 75.81 74 PHE A O 1
ATOM 618 N N . TYR A 1 75 ? -4.811 1.113 6.114 1.00 72.69 75 TYR A N 1
ATOM 619 C CA . TYR A 1 75 ? -6.047 1.363 6.837 1.00 72.69 75 TYR A CA 1
ATOM 620 C C . TYR A 1 75 ? -5.687 1.661 8.302 1.00 72.69 75 TYR A C 1
ATOM 622 O O . TYR A 1 75 ? -4.900 0.914 8.882 1.00 72.69 75 TYR A O 1
ATOM 630 N N . VAL A 1 76 ? -6.248 2.734 8.869 1.00 59.00 76 VAL A N 1
ATOM 631 C CA . VAL A 1 76 ? -6.216 3.055 10.311 1.00 59.00 76 VAL A CA 1
ATOM 632 C C . VAL A 1 76 ? -7.545 2.627 10.914 1.00 59.00 76 VAL A C 1
ATOM 634 O O . VAL A 1 76 ? -8.563 3.068 10.337 1.00 59.00 76 VAL A O 1
#

Solvent-accessible surface area (backbone atoms only — not comparable to full-atom values): 4664 Å² total; per-residue (Å²): 137,83,84,73,78,76,46,87,85,82,54,86,78,84,72,66,51,79,49,79,42,62,89,90,39,60,65,61,54,50,49,48,40,33,73,75,70,60,25,44,81,72,47,75,47,44,47,93,78,40,60,58,100,87,49,47,35,36,37,44,28,38,19,41,89,85,63,75,49,39,42,34,35,41,38,114

pLDDT: mean 83.95, std 10.51, range [38.41, 95.0]

Organism: NCBI:txid1265417